Protein AF-A0A519RNQ7-F1 (afdb_monomer_lite)

Sequence (83 aa):
REGRLNVNPAAVHRGWINIKSAFTGGSDSSVLEAAETGEASALKAYETALSSQDIPAGAKT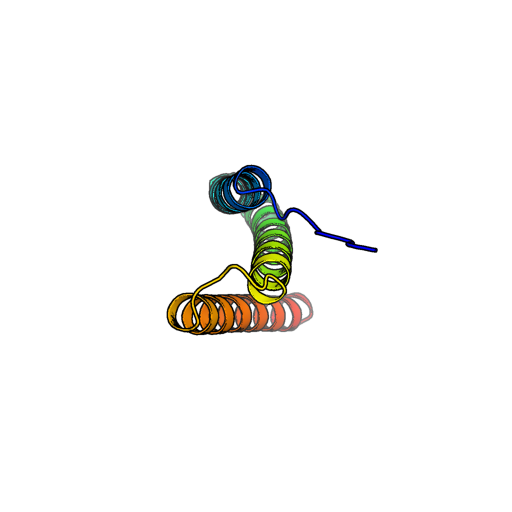VFQQQHDAILQAKNWLTQHKNS

Radius of gyration: 14.9 Å; chains: 1; bounding box: 36×32×44 Å

Structure (mmCIF, N/CA/C/O backbone):
data_AF-A0A519RNQ7-F1
#
_entry.id   AF-A0A519RNQ7-F1
#
loop_
_atom_site.group_PDB
_atom_site.id
_atom_site.type_symbol
_atom_site.label_atom_id
_atom_site.label_alt_id
_atom_site.label_comp_id
_atom_site.label_asym_id
_atom_site.label_entity_id
_atom_site.label_seq_id
_atom_site.pdbx_PDB_ins_code
_atom_site.Cartn_x
_atom_site.Cartn_y
_atom_site.Cartn_z
_atom_site.occupancy
_atom_site.B_iso_or_equiv
_atom_site.auth_seq_id
_atom_site.auth_comp_id
_atom_site.auth_asym_id
_atom_site.auth_atom_id
_atom_site.pdbx_PDB_model_num
ATOM 1 N N . ARG A 1 1 ? -11.554 20.092 22.760 1.00 45.41 1 ARG A N 1
ATOM 2 C CA . ARG A 1 1 ? -11.095 20.942 21.639 1.00 45.41 1 ARG A CA 1
ATOM 3 C C . ARG A 1 1 ? -10.849 20.011 20.463 1.00 45.41 1 ARG A C 1
ATOM 5 O O . ARG A 1 1 ? -9.876 19.268 20.496 1.00 45.41 1 ARG A O 1
ATOM 12 N N . GLU A 1 2 ? -11.804 19.948 19.538 1.00 46.75 2 GLU A N 1
ATOM 13 C CA . GLU A 1 2 ? -11.796 19.048 18.384 1.00 46.75 2 GLU A CA 1
ATOM 14 C C . GLU A 1 2 ? -10.644 19.307 17.406 1.00 46.75 2 GLU A C 1
ATOM 16 O O . GLU A 1 2 ? -10.506 20.401 16.868 1.00 46.75 2 GLU A O 1
ATOM 21 N N . GLY A 1 3 ? -9.882 18.256 17.102 1.00 47.91 3 GLY A N 1
ATOM 22 C CA . GLY A 1 3 ? -9.069 18.150 15.893 1.00 47.91 3 GLY A CA 1
ATOM 23 C C . GLY A 1 3 ? -9.745 17.192 14.918 1.00 47.91 3 GLY A C 1
ATOM 24 O O . GLY A 1 3 ? -9.321 16.049 14.784 1.00 47.91 3 GLY A O 1
ATOM 25 N N . ARG A 1 4 ? -10.838 17.622 14.276 1.00 47.00 4 ARG A N 1
ATOM 26 C CA . ARG A 1 4 ? -11.453 16.853 13.184 1.00 47.00 4 ARG A CA 1
ATOM 27 C C . ARG A 1 4 ? -10.550 16.973 11.959 1.00 47.00 4 ARG A C 1
ATOM 29 O O . ARG A 1 4 ? -10.663 17.928 11.195 1.00 47.00 4 ARG A O 1
ATOM 36 N N . LEU A 1 5 ? -9.641 16.016 11.788 1.00 51.22 5 LEU A N 1
ATOM 37 C CA . LEU A 1 5 ? -8.973 15.779 10.512 1.00 51.22 5 LEU A CA 1
ATOM 38 C C . LEU A 1 5 ? -10.053 15.390 9.499 1.00 51.22 5 LEU A C 1
ATOM 40 O O . LEU A 1 5 ? -10.506 14.252 9.450 1.00 51.22 5 LEU A O 1
ATOM 44 N N . ASN A 1 6 ? -10.518 16.374 8.734 1.00 49.56 6 ASN A N 1
ATOM 45 C CA . ASN A 1 6 ? -11.421 16.161 7.616 1.00 49.56 6 ASN A CA 1
ATOM 46 C C . ASN A 1 6 ? -10.621 15.488 6.495 1.00 49.56 6 ASN A C 1
ATOM 48 O O . ASN A 1 6 ? -10.003 16.160 5.665 1.00 49.56 6 ASN A O 1
ATOM 52 N N . VAL A 1 7 ? -10.602 14.155 6.494 1.00 56.66 7 VAL A N 1
ATOM 53 C CA . VAL A 1 7 ? -10.285 13.367 5.302 1.00 56.66 7 VAL A CA 1
ATOM 54 C C . VAL A 1 7 ? -11.351 13.680 4.257 1.00 56.66 7 VAL A C 1
ATOM 56 O O . VAL A 1 7 ? -12.407 13.062 4.184 1.00 56.66 7 VAL A O 1
ATOM 59 N N . ASN A 1 8 ? -11.080 14.723 3.475 1.00 62.19 8 ASN A N 1
ATOM 60 C CA . ASN A 1 8 ? -11.988 15.215 2.458 1.00 62.19 8 ASN A CA 1
ATOM 61 C C . ASN A 1 8 ? -12.171 14.117 1.390 1.00 62.19 8 ASN A C 1
ATOM 63 O O . ASN A 1 8 ? -11.166 13.654 0.839 1.00 62.19 8 ASN A O 1
ATOM 67 N N . PRO A 1 9 ? -13.407 13.730 1.034 1.00 62.97 9 PRO A N 1
ATOM 68 C CA . PRO A 1 9 ? -13.687 12.770 -0.038 1.00 62.97 9 PRO A CA 1
ATOM 69 C C . PRO A 1 9 ? -12.942 13.067 -1.351 1.00 62.97 9 PRO A C 1
ATOM 71 O O . PRO A 1 9 ? -12.564 12.152 -2.080 1.00 62.97 9 PRO A O 1
ATOM 74 N N . ALA A 1 10 ? -12.643 14.339 -1.631 1.00 66.69 10 ALA A N 1
ATOM 75 C CA . ALA A 1 10 ? -11.851 14.753 -2.784 1.00 66.69 10 ALA A CA 1
ATOM 76 C C . ALA A 1 10 ? -10.379 14.301 -2.722 1.00 66.69 10 ALA A C 1
ATOM 78 O O . ALA A 1 10 ? -9.772 14.076 -3.766 1.00 66.69 10 ALA A O 1
ATOM 79 N N . ALA A 1 11 ? -9.784 14.172 -1.532 1.00 64.75 11 ALA A N 1
ATOM 80 C CA . ALA A 1 11 ? -8.428 13.644 -1.363 1.00 64.75 11 ALA A CA 1
ATOM 81 C C . ALA A 1 11 ? -8.378 12.139 -1.663 1.00 64.75 11 ALA A C 1
ATOM 83 O O . ALA A 1 11 ? -7.494 11.694 -2.391 1.00 64.75 11 ALA A O 1
ATOM 84 N N . VAL A 1 12 ? -9.380 11.387 -1.197 1.00 67.94 12 VAL A N 1
ATOM 85 C CA . VAL A 1 12 ? -9.539 9.959 -1.516 1.00 67.94 12 VAL A CA 1
ATOM 86 C C . VAL A 1 12 ? -9.785 9.762 -3.015 1.00 67.94 12 VAL A C 1
ATOM 88 O O . VAL A 1 12 ? -9.110 8.960 -3.655 1.00 67.94 12 VAL A O 1
ATOM 91 N N . HIS A 1 13 ? -10.685 10.551 -3.608 1.00 66.94 13 HIS A N 1
ATOM 92 C CA . HIS A 1 13 ? -10.976 10.501 -5.043 1.00 66.94 13 HIS A CA 1
ATOM 93 C C . HIS A 1 13 ? -9.743 10.818 -5.906 1.00 66.94 13 HIS A C 1
ATOM 95 O O . HIS A 1 13 ? -9.488 10.141 -6.901 1.00 66.94 13 HIS A O 1
ATOM 101 N N . ARG A 1 14 ? -8.937 11.814 -5.509 1.00 70.00 14 ARG A N 1
ATOM 102 C CA . ARG A 1 14 ? -7.664 12.129 -6.178 1.00 70.00 14 ARG A CA 1
ATOM 103 C C . ARG A 1 14 ? -6.631 11.015 -6.015 1.00 70.00 14 ARG A C 1
ATOM 105 O O . ARG A 1 14 ? -5.947 10.704 -6.984 1.00 70.00 14 ARG A O 1
ATOM 112 N N . GLY A 1 15 ? -6.567 10.383 -4.842 1.00 69.06 15 GLY A N 1
ATOM 113 C CA . GLY A 1 15 ? -5.756 9.183 -4.626 1.00 69.06 15 GLY A CA 1
ATOM 114 C C . GLY A 1 15 ? -6.114 8.071 -5.617 1.00 69.06 15 GLY A C 1
ATOM 115 O O . GLY A 1 15 ? -5.237 7.551 -6.297 1.00 69.06 15 GLY A O 1
ATOM 116 N N . TRP A 1 16 ? -7.407 7.786 -5.793 1.00 67.44 16 TRP A N 1
ATOM 117 C CA . TRP A 1 16 ? -7.883 6.773 -6.743 1.00 67.44 16 TRP A CA 1
ATOM 118 C C . TRP A 1 16 ? -7.577 7.105 -8.213 1.00 67.44 16 TRP A C 1
ATOM 120 O O . TRP A 1 16 ? -7.201 6.218 -8.977 1.00 67.44 16 TRP A O 1
ATOM 130 N N . ILE A 1 17 ? -7.704 8.373 -8.622 1.00 69.81 17 ILE A N 1
ATOM 131 C CA . ILE A 1 17 ? -7.341 8.809 -9.981 1.00 69.81 17 ILE A CA 1
ATOM 132 C C . ILE A 1 17 ? -5.839 8.640 -10.233 1.00 69.81 17 ILE A C 1
ATOM 134 O O . ILE A 1 17 ? -5.466 8.113 -11.277 1.00 69.81 17 ILE A O 1
ATOM 138 N N . ASN A 1 18 ? -4.989 9.032 -9.281 1.00 61.72 18 ASN A N 1
ATOM 139 C CA . ASN A 1 18 ? -3.537 8.919 -9.429 1.00 61.72 18 ASN A CA 1
ATOM 140 C C . ASN A 1 18 ? -3.088 7.462 -9.613 1.00 61.72 18 ASN A C 1
ATOM 142 O O . ASN A 1 18 ? -2.238 7.196 -10.459 1.00 61.72 18 ASN A O 1
ATOM 146 N N . ILE A 1 19 ? -3.709 6.526 -8.884 1.00 63.84 19 ILE A N 1
ATOM 147 C CA . ILE A 1 19 ? -3.459 5.087 -9.042 1.00 63.84 19 ILE A CA 1
ATOM 148 C C . ILE A 1 19 ? -3.784 4.644 -10.472 1.00 63.84 19 ILE A C 1
ATOM 150 O O . ILE A 1 19 ? -2.950 4.020 -11.117 1.00 63.84 19 ILE A O 1
ATOM 154 N N . LYS A 1 20 ? -4.963 4.997 -11.006 1.00 62.34 20 LYS A N 1
ATOM 155 C CA . LYS A 1 20 ? -5.333 4.627 -12.386 1.00 62.34 20 LYS A CA 1
ATOM 156 C C . LYS A 1 20 ? -4.371 5.199 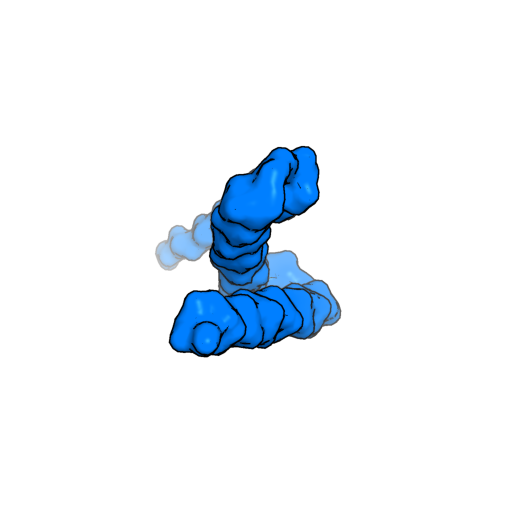-13.422 1.00 62.34 20 LYS A C 1
ATOM 158 O O . LYS A 1 20 ? -3.998 4.489 -14.348 1.00 62.34 20 LYS A O 1
ATOM 163 N N . SER A 1 21 ? -3.974 6.459 -13.262 1.00 62.34 21 SER A N 1
ATOM 164 C CA . SER A 1 21 ? -3.079 7.137 -14.203 1.00 62.34 21 SER A CA 1
ATOM 165 C C . SER A 1 21 ? -1.691 6.492 -14.264 1.00 62.34 21 SER A C 1
ATOM 167 O O . SER A 1 21 ? -1.102 6.433 -15.342 1.00 62.34 21 SER A O 1
ATOM 169 N N . ALA A 1 22 ? -1.189 5.965 -13.141 1.00 58.94 22 ALA A N 1
ATOM 170 C CA . ALA A 1 22 ? 0.109 5.293 -13.073 1.00 58.94 22 ALA A CA 1
ATOM 171 C C . ALA A 1 22 ? 0.173 4.004 -13.918 1.00 58.94 22 ALA A C 1
ATOM 173 O O . ALA A 1 22 ? 1.215 3.697 -14.484 1.00 58.94 22 ALA A O 1
ATOM 174 N N . PHE A 1 23 ? -0.944 3.284 -14.081 1.00 54.62 23 PHE A N 1
ATOM 175 C CA . PHE A 1 23 ? -0.998 2.056 -14.889 1.00 54.62 23 PHE A CA 1
ATOM 176 C C . PHE A 1 23 ? -1.066 2.298 -16.407 1.00 54.62 23 PHE A C 1
ATOM 178 O O . PHE A 1 23 ? -0.880 1.364 -17.182 1.00 54.62 23 PHE A O 1
ATOM 185 N N . THR A 1 24 ? -1.354 3.522 -16.861 1.00 59.72 24 THR A N 1
ATOM 186 C CA . THR A 1 24 ? -1.660 3.798 -18.279 1.00 59.72 24 THR A CA 1
ATOM 187 C C . THR A 1 24 ? -0.482 4.310 -19.131 1.00 59.72 24 THR A C 1
ATOM 189 O O . THR A 1 24 ? -0.711 4.689 -20.277 1.00 59.72 24 THR A O 1
ATOM 192 N N . GLY A 1 25 ? 0.768 4.337 -18.634 1.00 47.31 25 GLY A N 1
ATOM 193 C CA . GLY A 1 25 ? 1.900 5.002 -19.315 1.00 47.31 25 GLY A CA 1
ATOM 194 C C . GLY A 1 25 ? 3.172 4.163 -19.567 1.00 47.31 25 GLY A C 1
ATOM 195 O O . GLY A 1 25 ? 3.880 3.858 -18.622 1.00 47.31 25 GLY A O 1
ATOM 196 N N . GLY A 1 26 ? 3.451 3.885 -20.857 1.00 51.12 26 GLY A N 1
ATOM 197 C CA . GLY A 1 26 ? 4.742 3.858 -21.603 1.00 51.12 26 GLY A CA 1
ATOM 198 C C . GLY A 1 26 ? 6.009 3.118 -21.111 1.00 51.12 26 GLY A C 1
ATOM 199 O O . GLY A 1 26 ? 6.438 3.348 -19.995 1.00 51.12 26 GLY A O 1
ATOM 200 N N . SER A 1 27 ? 6.660 2.373 -22.038 1.00 51.81 27 SER A N 1
ATOM 201 C CA . SER A 1 27 ? 8.021 1.744 -22.059 1.00 51.81 27 SER A CA 1
ATOM 202 C C . SER A 1 27 ? 8.450 0.906 -20.844 1.00 51.81 27 SER A C 1
ATOM 204 O O . SER A 1 27 ? 8.509 1.453 -19.763 1.00 51.81 27 SER A O 1
ATOM 206 N N . ASP A 1 28 ? 8.875 -0.357 -20.987 1.00 57.72 28 ASP A N 1
ATOM 207 C CA . ASP A 1 28 ? 9.138 -1.299 -19.867 1.00 57.72 28 ASP A CA 1
ATOM 208 C C . ASP A 1 28 ? 9.826 -0.720 -18.607 1.00 57.72 28 ASP A C 1
ATOM 210 O O . ASP A 1 28 ? 9.369 -0.970 -17.492 1.00 57.72 28 ASP A O 1
ATOM 214 N N . SER A 1 29 ? 10.880 0.097 -18.742 1.00 62.38 29 SER A N 1
ATOM 215 C CA . SER A 1 29 ? 11.540 0.751 -17.596 1.00 62.38 29 SER A CA 1
ATOM 216 C C . SER A 1 29 ? 10.715 1.885 -16.977 1.00 62.38 29 SER A C 1
ATOM 218 O O . SER A 1 29 ? 10.679 2.038 -15.759 1.00 62.38 29 SER A O 1
ATOM 220 N N . SER A 1 30 ? 10.037 2.671 -17.811 1.00 67.25 30 SER A N 1
ATOM 221 C CA . SER A 1 30 ? 9.126 3.736 -17.389 1.00 67.25 30 SER A CA 1
ATOM 222 C C . SER A 1 30 ? 7.807 3.172 -16.842 1.00 67.25 30 SER A C 1
ATOM 224 O O . SER A 1 30 ? 7.274 3.735 -15.892 1.00 67.25 30 SER A O 1
ATOM 226 N N . VAL A 1 31 ? 7.340 2.021 -17.341 1.00 66.00 31 VAL A N 1
ATOM 227 C CA . VAL A 1 31 ? 6.222 1.252 -16.779 1.00 66.00 31 VAL A CA 1
ATOM 228 C C . VAL A 1 31 ? 6.588 0.744 -15.390 1.00 66.00 31 VAL A C 1
ATOM 230 O O . VAL A 1 31 ? 5.768 0.851 -14.484 1.00 66.00 31 VAL A O 1
ATOM 233 N N . LEU A 1 32 ? 7.805 0.224 -15.190 1.00 75.44 32 LEU A N 1
ATOM 234 C CA . LEU A 1 32 ? 8.243 -0.255 -13.876 1.00 75.44 32 LEU A CA 1
ATOM 235 C C . LEU A 1 32 ? 8.340 0.889 -12.857 1.00 75.44 32 LEU A C 1
ATOM 237 O O . LEU A 1 32 ? 7.834 0.760 -11.747 1.00 75.44 32 LEU A O 1
ATOM 241 N N . GLU A 1 33 ? 8.932 2.022 -13.235 1.00 77.31 33 GLU A N 1
ATOM 242 C CA . GLU A 1 33 ? 9.014 3.204 -12.366 1.00 77.31 33 GLU A CA 1
ATOM 243 C C . GLU A 1 33 ? 7.622 3.791 -12.056 1.00 77.31 33 GLU A C 1
ATOM 245 O O . GLU A 1 33 ? 7.318 4.154 -10.912 1.00 77.31 33 GLU A O 1
ATOM 250 N N . ALA A 1 34 ? 6.737 3.838 -13.058 1.00 75.12 34 ALA A N 1
ATOM 251 C CA . ALA A 1 34 ? 5.352 4.260 -12.884 1.00 75.12 34 ALA A CA 1
ATOM 252 C C . ALA A 1 34 ? 4.571 3.292 -11.984 1.00 75.12 34 ALA A C 1
ATOM 254 O O . ALA A 1 34 ? 3.808 3.745 -11.130 1.00 75.12 34 ALA A O 1
ATOM 255 N N . ALA A 1 35 ? 4.796 1.982 -12.116 1.00 77.44 35 ALA A N 1
ATOM 256 C CA . ALA A 1 35 ? 4.205 0.965 -11.255 1.00 77.44 35 ALA A CA 1
ATOM 257 C C . ALA A 1 35 ? 4.686 1.118 -9.806 1.00 77.44 35 ALA A C 1
ATOM 259 O O . ALA A 1 35 ? 3.851 1.211 -8.913 1.00 77.44 35 ALA A O 1
ATOM 260 N N . GLU A 1 36 ? 5.992 1.268 -9.563 1.00 80.12 36 GLU A N 1
ATOM 261 C CA . GLU A 1 36 ? 6.548 1.490 -8.217 1.00 80.12 36 GLU A CA 1
ATOM 262 C C . GLU A 1 36 ? 5.980 2.761 -7.564 1.00 80.12 36 GLU A C 1
ATOM 264 O O . GLU A 1 36 ? 5.617 2.776 -6.381 1.00 80.12 36 GLU A O 1
ATOM 269 N N . THR A 1 37 ? 5.840 3.828 -8.353 1.00 84.06 37 THR A N 1
ATOM 270 C CA . THR A 1 37 ? 5.224 5.086 -7.911 1.00 84.06 37 THR A CA 1
ATOM 271 C C . THR A 1 37 ? 3.729 4.912 -7.625 1.00 84.06 37 THR A C 1
ATOM 273 O O . THR A 1 37 ? 3.219 5.420 -6.620 1.00 84.06 37 THR A O 1
ATOM 276 N N . GLY A 1 38 ? 3.019 4.172 -8.480 1.00 79.12 38 GLY A N 1
ATOM 277 C CA . GLY A 1 38 ? 1.602 3.847 -8.334 1.00 79.12 38 GLY A CA 1
ATOM 278 C C . GLY A 1 38 ? 1.323 2.988 -7.101 1.00 79.12 38 GLY A C 1
ATOM 279 O O . GLY A 1 38 ? 0.406 3.299 -6.341 1.00 79.12 38 GLY A O 1
ATOM 280 N N . GLU A 1 39 ? 2.152 1.976 -6.844 1.00 82.56 39 GLU A N 1
ATOM 281 C CA . GLU A 1 39 ? 2.093 1.115 -5.660 1.00 82.56 39 GLU A CA 1
ATOM 282 C C . GLU A 1 39 ? 2.327 1.917 -4.377 1.00 82.56 39 GLU A C 1
ATOM 284 O O . GLU A 1 39 ? 1.547 1.814 -3.428 1.00 82.56 39 GLU A O 1
ATOM 289 N N . ALA A 1 40 ? 3.346 2.783 -4.349 1.00 86.06 40 ALA A N 1
ATOM 290 C CA . ALA A 1 40 ? 3.598 3.660 -3.206 1.00 86.06 40 ALA A CA 1
ATOM 291 C C . ALA A 1 40 ? 2.435 4.640 -2.955 1.00 86.06 40 ALA A C 1
ATOM 293 O O . ALA A 1 40 ? 2.047 4.873 -1.806 1.00 86.06 40 ALA A O 1
ATOM 294 N N . SER A 1 41 ? 1.852 5.197 -4.022 1.00 84.44 41 SER A N 1
ATOM 295 C CA . SER A 1 41 ? 0.679 6.071 -3.930 1.00 84.44 41 SER A CA 1
ATOM 296 C C . SER A 1 41 ? -0.550 5.322 -3.403 1.00 84.44 41 SER A C 1
ATOM 298 O O . SER A 1 41 ? -1.258 5.838 -2.533 1.00 84.44 41 SER A O 1
ATOM 300 N N . ALA A 1 42 ? -0.771 4.093 -3.877 1.00 81.19 42 ALA A N 1
ATOM 301 C CA . ALA A 1 42 ? -1.878 3.247 -3.458 1.00 81.19 42 ALA A CA 1
ATOM 302 C C . ALA A 1 42 ? -1.785 2.867 -1.978 1.00 81.19 42 ALA A C 1
ATOM 304 O O . ALA A 1 42 ? -2.761 3.051 -1.251 1.00 81.19 42 ALA A O 1
ATOM 305 N N . LEU A 1 43 ? -0.615 2.417 -1.509 1.00 88.31 43 LEU A N 1
ATOM 306 C CA . LEU A 1 43 ? -0.393 2.080 -0.098 1.00 88.31 43 LEU A CA 1
ATOM 307 C C . LEU A 1 43 ? -0.727 3.265 0.813 1.00 88.31 43 LEU A C 1
ATOM 309 O O . LEU A 1 43 ? -1.555 3.136 1.712 1.00 88.31 43 LEU A O 1
ATOM 313 N N . LYS A 1 44 ? -0.203 4.455 0.498 1.00 85.88 44 LYS A N 1
ATOM 314 C CA . LYS A 1 44 ? -0.477 5.677 1.266 1.00 85.88 44 LYS A CA 1
ATOM 315 C C . LYS A 1 44 ? -1.963 6.054 1.279 1.00 85.88 44 LYS A C 1
ATOM 317 O O . LYS A 1 44 ? -2.478 6.550 2.286 1.00 85.88 44 LYS A O 1
ATOM 322 N N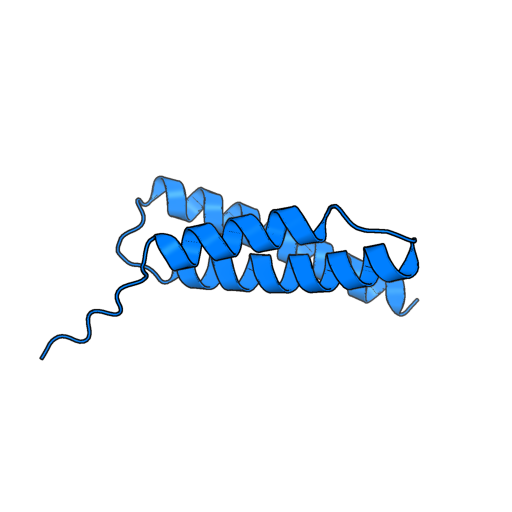 . ALA A 1 45 ? -2.666 5.844 0.165 1.00 83.75 45 ALA A N 1
ATOM 323 C CA . ALA A 1 45 ? -4.103 6.085 0.085 1.00 83.75 45 ALA A CA 1
ATOM 324 C C . ALA A 1 45 ? -4.888 5.112 0.982 1.00 83.75 45 ALA A C 1
ATOM 326 O O . ALA A 1 45 ? -5.775 5.556 1.717 1.00 83.75 45 ALA A O 1
ATOM 327 N N . TYR A 1 46 ? -4.532 3.823 0.983 1.00 84.75 46 TYR A N 1
ATOM 328 C CA . TYR A 1 46 ? -5.156 2.833 1.862 1.00 84.75 46 TYR A CA 1
ATOM 329 C C . TYR A 1 46 ? -4.834 3.078 3.338 1.00 84.75 46 TYR A C 1
ATOM 331 O O . TYR A 1 46 ? -5.751 3.042 4.150 1.00 84.75 46 TYR A O 1
ATOM 339 N N . GLU A 1 47 ? -3.595 3.418 3.695 1.00 88.25 47 GLU A N 1
ATOM 340 C CA . GLU A 1 47 ? -3.217 3.799 5.067 1.00 88.25 47 GLU A CA 1
ATOM 341 C C . GLU A 1 47 ? -4.042 4.995 5.568 1.00 88.25 47 GLU A C 1
ATOM 343 O O . GLU A 1 47 ? -4.564 4.989 6.689 1.00 88.25 47 GLU A O 1
ATOM 348 N N . THR A 1 48 ? -4.225 6.005 4.710 1.00 84.06 48 THR A N 1
ATOM 349 C CA . THR A 1 48 ? -5.060 7.179 5.009 1.00 84.06 48 THR A CA 1
ATOM 350 C C . THR A 1 48 ? -6.525 6.780 5.210 1.00 84.06 48 THR A C 1
ATOM 352 O O . THR A 1 48 ? -7.175 7.256 6.142 1.00 84.06 48 THR A O 1
ATOM 355 N N . ALA A 1 49 ? -7.049 5.891 4.362 1.00 82.69 49 ALA A N 1
ATOM 356 C CA . ALA A 1 49 ? -8.418 5.396 4.462 1.00 82.69 49 ALA A CA 1
ATOM 357 C C . ALA A 1 49 ? -8.632 4.542 5.728 1.00 82.69 49 ALA A C 1
ATOM 359 O O . ALA A 1 49 ? -9.590 4.758 6.466 1.00 82.69 49 ALA A O 1
ATOM 360 N N . LEU A 1 50 ? -7.723 3.615 6.030 1.00 85.06 50 LEU A N 1
ATOM 361 C CA . LEU A 1 50 ? -7.792 2.737 7.203 1.00 85.06 50 LEU A CA 1
ATOM 362 C C . LEU A 1 50 ? -7.690 3.514 8.524 1.00 85.06 50 LEU A C 1
ATOM 364 O O . LEU A 1 50 ? -8.362 3.160 9.498 1.00 85.06 50 LEU A O 1
ATOM 368 N N . SER A 1 51 ? -6.928 4.613 8.531 1.00 85.25 51 SER A N 1
ATOM 369 C CA . SER A 1 51 ? -6.815 5.539 9.667 1.00 85.25 51 SER A CA 1
ATOM 370 C C . SER A 1 51 ? -8.067 6.398 9.887 1.00 85.25 51 SER A C 1
ATOM 372 O O . SER A 1 51 ? -8.226 6.998 10.951 1.00 85.25 51 SER A O 1
ATOM 374 N N . SER A 1 52 ? -8.974 6.465 8.909 1.00 82.75 52 SER A N 1
ATOM 375 C CA . SER A 1 52 ? -10.225 7.208 9.043 1.00 82.75 52 SER A CA 1
ATOM 376 C C . SER A 1 52 ? -11.236 6.464 9.922 1.00 82.75 52 SER A C 1
ATOM 378 O O . SER A 1 52 ? -11.409 5.241 9.849 1.00 82.75 52 SER A O 1
ATOM 380 N N . GLN A 1 53 ? -11.938 7.216 10.771 1.00 77.62 53 GLN A N 1
ATOM 381 C CA . GLN A 1 53 ? -13.047 6.703 11.581 1.00 77.62 53 GLN A CA 1
ATOM 382 C C . GLN A 1 53 ? -14.369 6.654 10.798 1.00 77.62 53 GLN A C 1
ATOM 384 O O . GLN A 1 53 ? -15.283 5.948 11.209 1.00 77.62 53 GLN A O 1
ATOM 389 N N . ASP A 1 54 ? -14.442 7.321 9.642 1.00 82.38 54 ASP A N 1
ATOM 390 C CA . ASP A 1 54 ? -15.661 7.468 8.834 1.00 82.38 54 ASP A CA 1
ATOM 391 C C . ASP A 1 54 ? -15.862 6.332 7.810 1.00 82.38 54 ASP A C 1
ATOM 393 O O . ASP A 1 54 ? -16.706 6.425 6.919 1.00 82.38 54 ASP A O 1
ATOM 397 N N . ILE A 1 55 ? -15.081 5.249 7.904 1.00 76.62 55 ILE A N 1
ATOM 398 C CA . ILE A 1 55 ? -15.158 4.116 6.973 1.00 76.62 55 ILE A CA 1
ATOM 399 C C . ILE A 1 55 ? -15.884 2.938 7.634 1.00 76.62 55 ILE A C 1
ATOM 401 O O . ILE A 1 55 ? -15.431 2.465 8.682 1.00 76.62 55 ILE A O 1
ATOM 405 N N . PRO A 1 56 ? -16.968 2.420 7.021 1.00 83.81 56 PRO A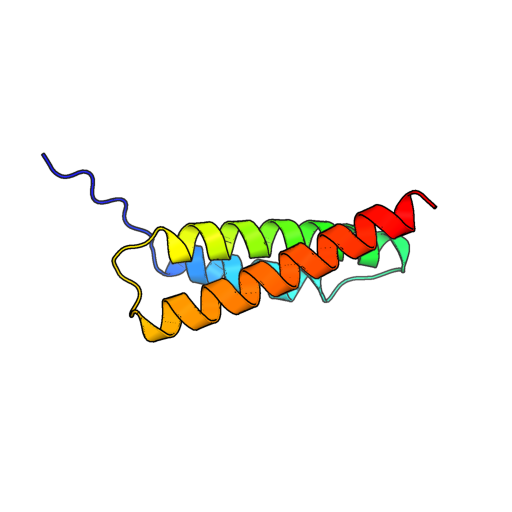 N 1
ATOM 406 C CA . PRO A 1 56 ? -17.671 1.239 7.511 1.00 83.81 56 PRO A CA 1
ATOM 407 C C . PRO A 1 56 ? -16.736 0.037 7.679 1.00 83.81 56 PRO A C 1
ATOM 409 O O . PRO A 1 56 ? -15.851 -0.188 6.853 1.00 83.81 56 PRO A O 1
ATOM 412 N N . ALA A 1 57 ? -16.970 -0.785 8.705 1.00 79.75 57 ALA A N 1
ATOM 413 C CA . ALA A 1 57 ? -16.111 -1.929 9.027 1.00 79.75 57 ALA A CA 1
ATOM 414 C C . ALA A 1 57 ? -15.897 -2.887 7.838 1.00 79.75 57 ALA A C 1
ATOM 416 O O . ALA A 1 57 ? -14.771 -3.306 7.587 1.00 79.75 57 ALA A O 1
ATOM 417 N N . GLY A 1 58 ? -16.943 -3.157 7.046 1.00 79.44 58 GLY A N 1
ATOM 418 C CA . GLY A 1 58 ? -16.825 -3.990 5.844 1.00 79.44 58 GLY A CA 1
ATOM 419 C C . GLY A 1 58 ? -15.898 -3.397 4.775 1.00 79.44 58 GLY A C 1
ATOM 420 O O . GLY A 1 58 ? -15.131 -4.125 4.154 1.00 79.44 58 GLY A O 1
ATOM 421 N N . ALA A 1 59 ? -15.899 -2.071 4.604 1.00 81.38 59 ALA A N 1
ATOM 422 C CA . ALA A 1 59 ? -14.987 -1.393 3.685 1.00 81.38 59 ALA A CA 1
ATOM 423 C C . ALA A 1 59 ? -13.544 -1.377 4.218 1.00 81.38 59 ALA A C 1
ATOM 425 O O . ALA A 1 59 ? -12.611 -1.548 3.438 1.00 81.38 59 ALA A O 1
ATOM 426 N N . LYS A 1 60 ? -13.347 -1.271 5.543 1.00 82.50 60 LYS A N 1
ATOM 427 C CA . LYS A 1 60 ? -12.014 -1.401 6.161 1.00 82.50 60 LYS A CA 1
ATOM 428 C C . LYS A 1 60 ? -11.383 -2.765 5.899 1.00 82.50 60 LYS A C 1
ATOM 430 O O . LYS A 1 60 ? -10.207 -2.820 5.559 1.00 82.50 60 LYS A O 1
ATOM 435 N N . THR A 1 61 ? -12.150 -3.851 6.001 1.00 87.25 61 THR A N 1
ATOM 436 C CA . THR A 1 61 ? -11.645 -5.198 5.692 1.00 87.25 61 THR A CA 1
ATOM 437 C C . THR A 1 61 ? -11.158 -5.302 4.247 1.00 87.25 61 THR A C 1
ATOM 439 O O . THR A 1 61 ? -10.066 -5.814 4.009 1.00 87.25 61 THR A O 1
ATOM 442 N N . VAL A 1 62 ? -11.922 -4.770 3.288 1.00 86.56 62 VAL A N 1
ATOM 443 C CA . VAL A 1 62 ? -11.534 -4.773 1.868 1.00 86.56 62 VAL A CA 1
ATOM 444 C C . VAL A 1 62 ? -10.281 -3.923 1.630 1.00 86.56 62 VAL A C 1
ATOM 446 O O . VAL A 1 62 ? -9.368 -4.360 0.934 1.00 86.56 62 VAL A O 1
ATOM 449 N N . PHE A 1 63 ? -10.194 -2.741 2.243 1.00 85.62 63 PHE A N 1
ATOM 450 C CA . PHE A 1 63 ? -9.015 -1.877 2.127 1.00 85.62 63 PHE A CA 1
ATOM 451 C C . PHE A 1 63 ? -7.762 -2.506 2.726 1.00 85.62 63 PHE A C 1
ATOM 453 O O . PHE A 1 63 ? -6.693 -2.375 2.139 1.00 85.62 63 PHE A O 1
ATOM 460 N N . GLN A 1 64 ? -7.889 -3.233 3.838 1.00 88.31 64 GLN A N 1
ATOM 461 C CA . GLN A 1 64 ? -6.768 -3.965 4.423 1.00 88.31 64 GLN A CA 1
ATOM 462 C C . GLN A 1 64 ? -6.271 -5.066 3.479 1.00 88.31 64 GLN A C 1
ATOM 464 O O . GLN A 1 64 ? -5.078 -5.151 3.209 1.00 88.31 64 GLN A O 1
ATOM 469 N N . GLN A 1 65 ? -7.182 -5.858 2.908 1.00 87.50 65 GLN A N 1
ATOM 470 C CA . GLN A 1 65 ? -6.823 -6.912 1.954 1.00 87.50 65 GLN A CA 1
ATOM 471 C C . GLN A 1 65 ? -6.111 -6.352 0.714 1.00 87.50 65 GLN A C 1
ATOM 473 O O . GLN A 1 65 ? -5.113 -6.911 0.264 1.00 87.50 65 GLN A O 1
ATOM 478 N N . GLN A 1 66 ? -6.609 -5.239 0.169 1.00 87.25 66 GLN A N 1
ATOM 479 C CA . GLN A 1 66 ? -6.018 -4.588 -1.003 1.00 87.25 66 GLN A CA 1
ATOM 480 C C . GLN A 1 66 ? -4.654 -3.962 -0.690 1.00 87.25 66 GLN A C 1
ATOM 482 O O . GLN A 1 66 ? -3.725 -4.107 -1.483 1.00 87.25 66 GLN A O 1
ATOM 487 N N . HIS A 1 67 ? -4.518 -3.317 0.469 1.00 90.31 67 HIS A N 1
ATOM 488 C CA . HIS A 1 67 ? -3.242 -2.812 0.968 1.00 90.31 67 HIS A CA 1
ATOM 489 C C . HIS A 1 67 ? -2.197 -3.932 1.063 1.00 90.31 67 HIS A C 1
ATOM 491 O O . HIS A 1 67 ? -1.103 -3.812 0.510 1.00 90.31 67 HIS A O 1
ATOM 497 N N . ASP A 1 68 ? -2.549 -5.046 1.707 1.00 90.06 68 ASP A N 1
ATOM 498 C CA . ASP A 1 68 ? -1.619 -6.149 1.951 1.00 90.06 68 ASP A CA 1
ATOM 499 C C . ASP A 1 68 ? -1.196 -6.841 0.649 1.00 90.06 68 ASP A C 1
ATOM 501 O O . ASP A 1 68 ? -0.031 -7.213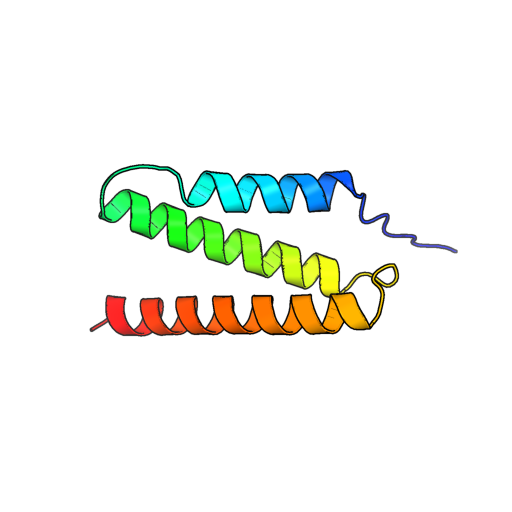 0.501 1.00 90.06 68 ASP A O 1
ATOM 505 N N . ALA A 1 69 ? -2.107 -6.962 -0.321 1.00 84.62 69 ALA A N 1
ATOM 506 C CA . ALA A 1 69 ? -1.796 -7.500 -1.643 1.00 84.62 69 ALA A CA 1
ATOM 507 C C . ALA A 1 69 ? -0.779 -6.627 -2.399 1.00 84.62 69 ALA A C 1
ATOM 509 O O . ALA A 1 69 ? 0.184 -7.147 -2.964 1.00 84.62 69 ALA A O 1
ATOM 510 N N . ILE A 1 70 ? -0.954 -5.301 -2.372 1.00 85.12 70 ILE A N 1
ATOM 511 C CA . ILE A 1 70 ? -0.025 -4.358 -3.016 1.00 85.12 70 ILE A CA 1
ATOM 512 C C . ILE A 1 70 ? 1.338 -4.385 -2.321 1.00 85.12 70 ILE A C 1
ATOM 514 O O . ILE A 1 70 ? 2.372 -4.399 -2.986 1.00 85.12 70 ILE A O 1
ATOM 518 N N . LEU A 1 71 ? 1.361 -4.445 -0.987 1.00 88.06 71 LEU A N 1
ATOM 519 C CA . LEU A 1 71 ? 2.608 -4.520 -0.229 1.00 88.06 71 LEU A CA 1
ATOM 520 C C . LEU A 1 71 ? 3.394 -5.798 -0.558 1.00 88.06 71 LEU A C 1
ATOM 522 O O . LEU A 1 71 ? 4.613 -5.751 -0.720 1.00 88.06 71 LEU A O 1
ATOM 526 N N . GLN A 1 72 ? 2.705 -6.934 -0.694 1.00 87.75 72 GLN A N 1
ATOM 527 C CA . GLN A 1 72 ? 3.327 -8.195 -1.101 1.00 87.75 72 GLN A CA 1
ATOM 528 C C . GLN A 1 72 ? 3.903 -8.121 -2.519 1.00 87.75 72 GLN A C 1
ATOM 530 O O . GLN A 1 72 ? 5.049 -8.526 -2.718 1.00 87.75 72 GLN A O 1
ATOM 535 N N . ALA A 1 73 ? 3.153 -7.566 -3.476 1.00 82.38 73 ALA A N 1
ATOM 536 C CA . ALA A 1 73 ? 3.619 -7.388 -4.852 1.00 82.38 73 ALA A CA 1
ATOM 537 C C . ALA A 1 73 ? 4.885 -6.515 -4.915 1.00 82.38 73 ALA A C 1
ATOM 539 O O . ALA A 1 73 ? 5.896 -6.926 -5.491 1.00 82.38 73 ALA A O 1
ATOM 540 N N . LYS A 1 74 ? 4.880 -5.375 -4.213 1.00 84.38 74 LYS A N 1
ATOM 541 C CA . LYS A 1 74 ? 6.035 -4.475 -4.110 1.00 84.38 74 LYS A CA 1
ATOM 542 C C . LYS A 1 74 ? 7.263 -5.161 -3.503 1.00 84.38 74 LYS A C 1
ATOM 544 O O . LYS A 1 74 ? 8.386 -5.006 -3.993 1.00 84.38 74 LYS A O 1
ATOM 549 N N . ASN A 1 75 ? 7.071 -5.922 -2.424 1.00 87.38 75 ASN A N 1
ATOM 550 C CA . ASN A 1 75 ? 8.159 -6.646 -1.762 1.00 87.38 75 ASN A CA 1
ATOM 551 C C . ASN A 1 75 ? 8.759 -7.720 -2.681 1.00 87.38 75 ASN A C 1
ATOM 553 O O . ASN A 1 75 ? 9.980 -7.861 -2.738 1.00 87.38 75 ASN A O 1
ATOM 557 N N . TRP A 1 76 ? 7.916 -8.436 -3.428 1.00 84.38 76 TRP A N 1
ATOM 558 C CA . TRP A 1 76 ? 8.358 -9.416 -4.417 1.00 84.38 76 TRP A CA 1
ATOM 559 C C . TRP A 1 76 ? 9.189 -8.764 -5.531 1.00 84.38 76 TRP A C 1
ATOM 561 O O . TRP A 1 76 ? 10.291 -9.238 -5.814 1.00 84.38 76 TRP A O 1
A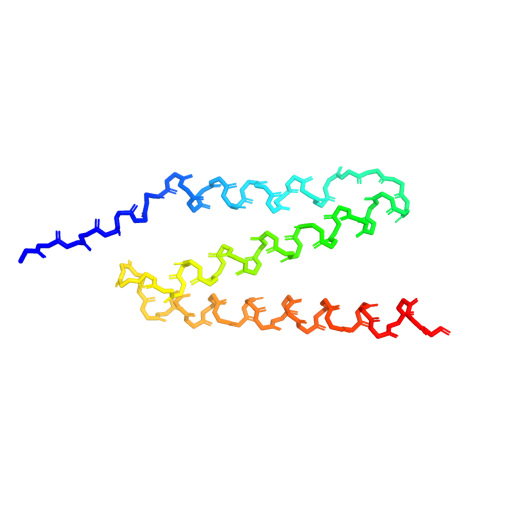TOM 571 N N . LEU A 1 77 ? 8.728 -7.640 -6.095 1.00 79.19 77 LEU A N 1
ATOM 572 C CA . LEU A 1 77 ? 9.474 -6.876 -7.106 1.00 79.19 77 LEU A CA 1
ATOM 573 C C . LEU A 1 77 ? 10.831 -6.402 -6.579 1.00 79.19 77 LEU A C 1
ATOM 575 O O . LEU A 1 77 ? 11.848 -6.540 -7.255 1.00 79.19 77 LEU A O 1
ATOM 579 N N . THR A 1 78 ? 10.861 -5.898 -5.344 1.00 82.62 78 THR A N 1
ATOM 580 C CA . THR A 1 78 ? 12.098 -5.436 -4.696 1.00 82.62 78 THR A CA 1
ATOM 581 C C . THR A 1 78 ? 13.121 -6.567 -4.555 1.00 82.62 78 THR A C 1
ATOM 583 O O . THR A 1 78 ? 14.310 -6.354 -4.780 1.00 82.62 78 THR A O 1
ATOM 586 N N . GLN A 1 79 ? 12.670 -7.779 -4.213 1.00 82.12 79 GLN A N 1
ATOM 587 C CA . GLN A 1 79 ? 13.543 -8.953 -4.119 1.00 82.12 79 GLN A CA 1
ATOM 588 C C . GLN A 1 79 ? 14.092 -9.381 -5.485 1.00 82.12 79 GLN A C 1
ATOM 590 O O . GLN A 1 79 ? 15.261 -9.742 -5.576 1.00 82.12 79 GLN A O 1
ATOM 595 N N . HIS A 1 80 ? 13.278 -9.310 -6.541 1.00 74.31 80 HIS A N 1
ATOM 596 C CA . HIS A 1 80 ? 13.667 -9.767 -7.878 1.00 74.31 80 HIS A CA 1
ATOM 597 C C . HIS A 1 80 ? 14.464 -8.725 -8.676 1.00 74.31 80 HIS A C 1
ATOM 599 O O . HIS A 1 80 ? 15.206 -9.110 -9.570 1.00 74.31 80 HIS A O 1
ATOM 605 N N . LYS A 1 81 ? 14.379 -7.426 -8.350 1.00 69.19 81 LYS A N 1
ATOM 606 C CA . LYS A 1 81 ? 15.245 -6.382 -8.943 1.00 69.19 81 LYS A CA 1
ATOM 607 C C . LYS A 1 81 ? 16.704 -6.461 -8.483 1.00 69.19 81 LYS A C 1
ATOM 609 O O . LYS A 1 81 ? 17.574 -5.948 -9.177 1.00 69.19 81 LYS A O 1
ATOM 614 N N . ASN A 1 82 ? 16.959 -7.043 -7.311 1.00 57.34 82 ASN A N 1
ATOM 615 C CA . ASN A 1 82 ? 18.296 -7.142 -6.713 1.00 57.34 82 ASN A CA 1
ATOM 616 C C . ASN A 1 82 ? 18.968 -8.510 -6.941 1.00 57.34 82 ASN A C 1
ATOM 618 O O . ASN A 1 82 ? 20.038 -8.749 -6.375 1.00 57.34 82 ASN A O 1
ATOM 622 N N . SER A 1 83 ? 18.337 -9.399 -7.717 1.00 51.00 83 SER A N 1
ATOM 623 C CA . SER A 1 83 ? 18.866 -10.713 -8.104 1.00 51.00 83 SER A CA 1
ATOM 624 C C . SER A 1 83 ? 19.320 -10.721 -9.556 1.00 51.00 83 SER A C 1
ATOM 626 O O . SER A 1 83 ? 20.162 -11.599 -9.848 1.00 51.00 83 SER A O 1
#

pLDDT: mean 73.48, std 13.16, range [45.41, 90.31]

Secondary structure (DSSP, 8-state):
--------HHHHHHHHHHHHHHTT--SHHHHHHHHHHHHHHHHHHHHHHHT-SSS-HHHHHHHHHHHHHHHHHHHHHHHHHT-

Foldseek 3Di:
DDPPPPPDVVVLVVLVVLLVVLCPDDDPVSNVVSLLVSLVSLLVSLVVVLPDPPDDPVVNVVSVVVNVVSVVVNVVVVVVVVD